Protein AF-A0A8H9AHY8-F1 (afdb_monomer)

Sequence (38 aa):
EISQMCGYPSLQYFYSVFKKAYDTTPKEYRDVNSEVML

Organism: Shigella boydii (NCBI:txid621)

Radius of gyration: 10.89 Å; Cα contacts (8 Å, |Δi|>4): 21; chains: 1; bounding box: 21×22×22 Å

Secondary structure (DSSP, 8-state):
-HHHHTT-S-HHHHHHHHHHHHSS-HHHHHHHHHGGG-

Structure (mmCIF, N/CA/C/O backbone):
data_AF-A0A8H9AHY8-F1
#
_entry.id   AF-A0A8H9AHY8-F1
#
loop_
_atom_site.group_PDB
_atom_site.id
_atom_site.type_symbol
_atom_site.label_atom_id
_atom_site.label_alt_id
_atom_site.label_comp_id
_atom_site.label_asym_id
_atom_site.label_entity_id
_atom_site.label_seq_id
_atom_site.pdbx_PDB_ins_code
_atom_site.Cartn_x
_atom_site.Cartn_y
_atom_site.Cartn_z
_atom_site.occupancy
_atom_site.B_iso_or_equiv
_atom_site.auth_seq_id
_atom_site.auth_comp_id
_atom_site.auth_asym_id
_atom_site.auth_atom_id
_atom_site.pdbx_PDB_model_num
ATOM 1 N N . GLU A 1 1 ? 8.759 -7.423 -1.661 1.00 83.69 1 GLU A N 1
ATOM 2 C CA . GLU A 1 1 ? 9.167 -7.110 -3.049 1.00 83.69 1 GLU A CA 1
ATOM 3 C C . GLU A 1 1 ? 8.255 -6.080 -3.714 1.00 83.69 1 GLU A C 1
ATOM 5 O O . GLU A 1 1 ? 8.723 -4.967 -3.882 1.00 83.69 1 GLU A O 1
ATOM 10 N N . ILE A 1 2 ? 6.965 -6.352 -3.976 1.00 88.94 2 ILE A N 1
ATOM 11 C CA . ILE A 1 2 ? 6.055 -5.394 -4.662 1.00 88.94 2 ILE A CA 1
ATOM 12 C C . ILE A 1 2 ? 5.964 -4.030 -3.960 1.00 88.94 2 ILE A C 1
ATOM 14 O O . ILE A 1 2 ? 6.099 -2.998 -4.605 1.00 88.94 2 ILE A O 1
ATOM 18 N N . SER A 1 3 ? 5.788 -4.007 -2.633 1.00 91.75 3 SER A N 1
ATOM 19 C CA . SER A 1 3 ? 5.678 -2.744 -1.888 1.00 91.75 3 SER A CA 1
ATOM 20 C C . SER A 1 3 ? 6.905 -1.845 -2.087 1.00 91.75 3 SER A C 1
ATOM 22 O O . SER A 1 3 ? 6.758 -0.647 -2.288 1.00 91.75 3 SER A O 1
ATOM 24 N N . GLN A 1 4 ? 8.105 -2.432 -2.087 1.00 93.06 4 GLN A N 1
ATOM 25 C CA . GLN A 1 4 ? 9.366 -1.714 -2.289 1.00 93.06 4 GLN A CA 1
ATOM 26 C C . GLN A 1 4 ? 9.537 -1.285 -3.753 1.00 93.06 4 GLN A C 1
ATOM 28 O O . GLN A 1 4 ? 9.949 -0.161 -4.010 1.00 93.06 4 GLN A O 1
ATOM 33 N N . MET A 1 5 ? 9.147 -2.133 -4.714 1.00 94.50 5 MET A N 1
ATOM 34 C CA . MET A 1 5 ? 9.158 -1.793 -6.146 1.00 94.50 5 MET A CA 1
ATOM 35 C C . MET A 1 5 ? 8.238 -0.608 -6.472 1.00 94.50 5 MET A C 1
ATOM 37 O O . MET A 1 5 ? 8.571 0.211 -7.320 1.00 94.50 5 MET A O 1
ATOM 41 N N . CYS A 1 6 ? 7.106 -0.482 -5.774 1.00 92.94 6 CYS A N 1
ATOM 42 C CA . CYS A 1 6 ? 6.198 0.662 -5.893 1.00 92.94 6 CYS A CA 1
ATOM 43 C C . CYS A 1 6 ? 6.651 1.899 -5.089 1.00 92.94 6 CYS A C 1
ATOM 45 O O . CYS A 1 6 ? 5.936 2.897 -5.069 1.00 92.94 6 CYS A O 1
ATOM 47 N N . GLY A 1 7 ? 7.802 1.844 -4.408 1.00 94.62 7 GLY A N 1
ATOM 48 C CA . GLY A 1 7 ? 8.353 2.965 -3.641 1.00 94.62 7 GLY A CA 1
ATOM 49 C C . GLY A 1 7 ? 7.765 3.146 -2.239 1.00 94.62 7 GLY A C 1
ATOM 50 O O . GLY A 1 7 ? 7.963 4.195 -1.627 1.00 94.62 7 GLY A O 1
ATOM 51 N N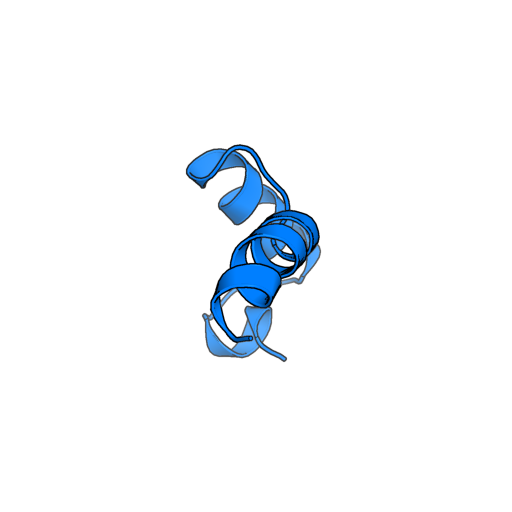 . TYR A 1 8 ? 7.048 2.155 -1.700 1.00 95.81 8 TYR A N 1
ATOM 52 C CA . TYR A 1 8 ? 6.524 2.241 -0.339 1.00 95.81 8 TYR A CA 1
ATOM 53 C C . TYR A 1 8 ? 7.590 1.877 0.703 1.00 95.81 8 TYR A C 1
ATOM 55 O O . TYR A 1 8 ? 8.247 0.843 0.577 1.00 95.81 8 TYR A O 1
ATOM 63 N N . PRO A 1 9 ? 7.700 2.656 1.796 1.00 95.06 9 PRO A N 1
ATOM 64 C CA . PRO A 1 9 ? 8.755 2.494 2.797 1.00 95.06 9 PRO A CA 1
ATOM 65 C C . PRO A 1 9 ? 8.624 1.207 3.622 1.00 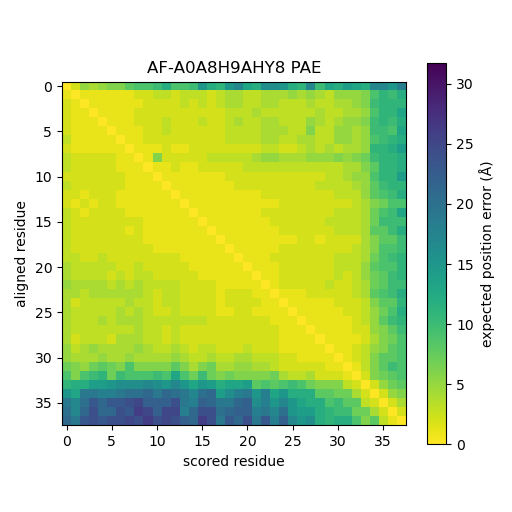95.06 9 PRO A C 1
ATOM 67 O O . PRO A 1 9 ? 9.599 0.740 4.204 1.00 95.06 9 PRO A O 1
ATOM 70 N N . SER A 1 10 ? 7.431 0.608 3.689 1.00 95.38 10 SER A N 1
ATOM 71 C CA . SER A 1 10 ? 7.189 -0.655 4.391 1.00 95.38 10 SER A CA 1
ATOM 72 C C . SER A 1 10 ? 5.979 -1.398 3.826 1.00 95.38 10 SER A C 1
ATOM 74 O O . SER A 1 10 ? 5.126 -0.818 3.148 1.00 95.38 10 SER A O 1
ATOM 76 N N . LEU A 1 11 ? 5.886 -2.696 4.133 1.00 92.88 11 LEU A N 1
ATOM 77 C CA . LEU A 1 11 ? 4.731 -3.518 3.765 1.00 92.88 11 LEU A CA 1
ATOM 78 C C . LEU A 1 11 ? 3.457 -3.033 4.472 1.00 92.88 11 LEU A C 1
ATOM 80 O O . LEU A 1 11 ? 2.399 -2.953 3.856 1.00 92.88 11 LEU A O 1
ATOM 84 N N . GLN A 1 12 ? 3.568 -2.660 5.746 1.00 93.94 12 GLN A N 1
ATOM 85 C CA . GLN A 1 12 ? 2.456 -2.141 6.537 1.00 93.94 12 GLN A CA 1
ATOM 86 C C . GLN A 1 12 ? 1.907 -0.841 5.941 1.00 93.94 12 GLN A C 1
ATOM 88 O O . GLN A 1 12 ? 0.694 -0.702 5.807 1.00 93.94 12 GLN A O 1
ATOM 93 N N . TYR A 1 13 ? 2.779 0.090 5.533 1.00 95.12 13 TYR A N 1
ATOM 94 C CA . TYR A 1 13 ? 2.335 1.332 4.899 1.00 95.12 13 TYR A CA 1
ATOM 95 C C . TYR A 1 13 ? 1.630 1.062 3.565 1.00 95.12 13 TYR A C 1
ATOM 97 O O . TYR A 1 13 ? 0.558 1.611 3.318 1.00 95.12 13 TYR A O 1
ATOM 105 N N . PHE A 1 14 ? 2.180 0.158 2.749 1.00 94.94 14 PHE A N 1
ATOM 106 C CA . PHE A 1 14 ? 1.536 -0.287 1.514 1.00 94.94 14 PHE A CA 1
ATOM 107 C C . PHE A 1 14 ? 0.125 -0.840 1.765 1.00 94.94 14 PHE A C 1
ATOM 109 O O . PHE A 1 14 ? -0.818 -0.408 1.107 1.00 94.94 14 PHE A O 1
ATOM 116 N N . TYR A 1 15 ? -0.047 -1.729 2.750 1.00 93.62 15 TYR A N 1
ATOM 117 C CA . TYR A 1 15 ? -1.360 -2.286 3.099 1.00 93.62 15 TYR A CA 1
ATOM 118 C C . TYR A 1 15 ? -2.341 -1.207 3.572 1.00 93.62 15 TYR A C 1
ATOM 120 O O . TYR A 1 15 ? -3.500 -1.224 3.162 1.00 93.62 15 TYR A O 1
ATOM 128 N N . SER A 1 16 ? -1.889 -0.251 4.387 1.00 94.75 16 SER A N 1
ATOM 129 C CA . SER A 1 16 ? -2.726 0.855 4.864 1.00 94.75 16 SER A CA 1
ATOM 130 C C . SER A 1 16 ? -3.204 1.761 3.727 1.00 94.75 16 SER A C 1
ATOM 132 O O . SER A 1 16 ? -4.385 2.101 3.669 1.00 94.75 16 SER A O 1
ATOM 134 N N . VAL A 1 17 ? -2.309 2.136 2.805 1.00 95.75 17 VAL A N 1
ATOM 135 C CA . VAL A 1 17 ? -2.662 2.959 1.636 1.00 95.75 17 VAL A CA 1
ATOM 136 C C . VAL A 1 17 ? -3.595 2.197 0.699 1.00 95.75 17 VAL A C 1
ATOM 138 O O . VAL A 1 17 ? -4.616 2.742 0.286 1.00 95.75 17 VAL A O 1
ATOM 141 N N . PHE A 1 18 ? -3.283 0.933 0.405 1.00 95.12 18 PHE A N 1
ATOM 142 C CA . PHE A 1 18 ? -4.094 0.100 -0.477 1.00 95.12 18 PHE A CA 1
ATOM 143 C C . PHE A 1 18 ? -5.507 -0.087 0.082 1.00 95.12 18 PHE A C 1
ATOM 145 O O . PHE A 1 18 ? -6.47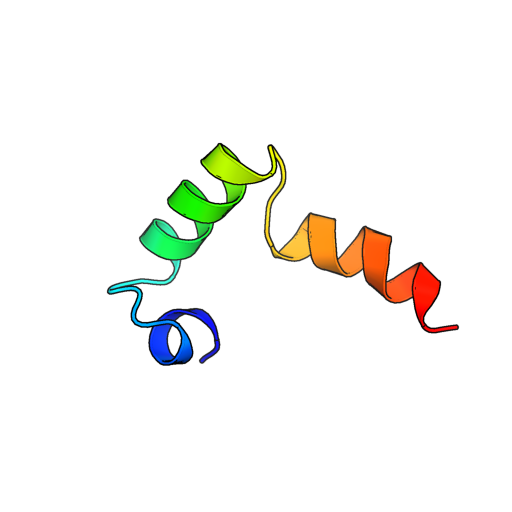9 0.166 -0.623 1.00 95.12 18 PHE A O 1
ATOM 152 N N . LYS A 1 19 ? -5.632 -0.430 1.371 1.00 94.31 19 LYS A N 1
ATOM 153 C CA . LYS A 1 19 ? -6.938 -0.587 2.019 1.00 94.31 19 LYS A CA 1
ATOM 154 C C . LYS A 1 19 ? -7.733 0.714 2.028 1.00 94.31 19 LYS A C 1
ATOM 156 O O . LYS A 1 19 ? -8.929 0.684 1.793 1.00 94.31 19 LYS A O 1
ATOM 161 N N . LYS A 1 20 ? -7.090 1.866 2.227 1.00 95.38 20 LYS A N 1
ATOM 162 C CA . LYS A 1 20 ? -7.782 3.161 2.142 1.00 95.38 20 LYS A CA 1
ATOM 163 C C . LYS A 1 20 ? -8.307 3.461 0.730 1.00 95.38 20 LYS A C 1
ATOM 165 O O . LYS A 1 20 ? -9.335 4.114 0.602 1.00 95.38 20 LYS A O 1
ATOM 170 N N . ALA A 1 21 ? -7.590 3.036 -0.309 1.00 95.06 21 ALA A N 1
ATOM 171 C CA . ALA A 1 21 ? -7.944 3.314 -1.699 1.00 95.06 21 ALA A CA 1
ATOM 172 C C . ALA A 1 21 ? -8.979 2.332 -2.275 1.00 95.06 21 ALA A C 1
ATOM 174 O O . ALA A 1 21 ? -9.824 2.745 -3.063 1.00 95.06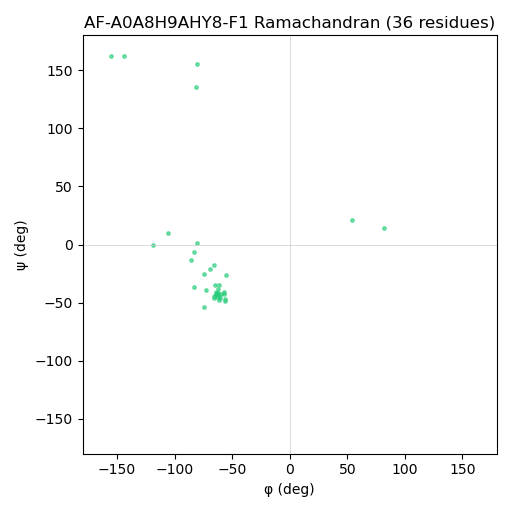 21 ALA A O 1
ATOM 175 N N . TYR A 1 22 ? -8.909 1.056 -1.889 1.00 92.44 22 TYR A N 1
ATOM 176 C CA . TYR A 1 22 ? -9.693 -0.030 -2.490 1.00 92.44 22 TYR A CA 1
ATOM 177 C C . TYR A 1 22 ? -10.642 -0.735 -1.507 1.00 92.44 22 TYR A C 1
ATOM 179 O O . TYR A 1 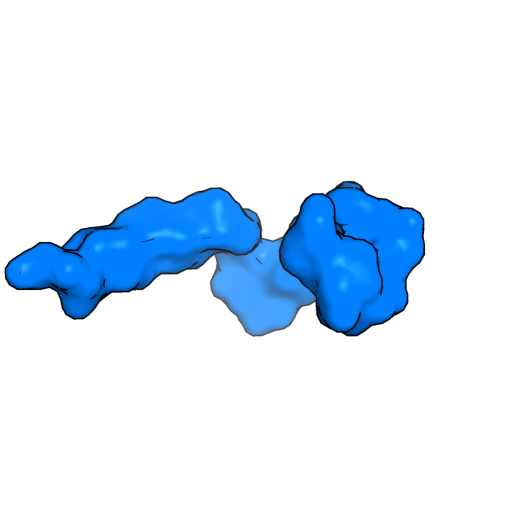22 ? -11.319 -1.678 -1.897 1.00 92.44 22 TYR A O 1
ATOM 187 N N . ASP A 1 23 ? -10.665 -0.317 -0.238 1.00 94.94 23 ASP A N 1
ATOM 188 C CA 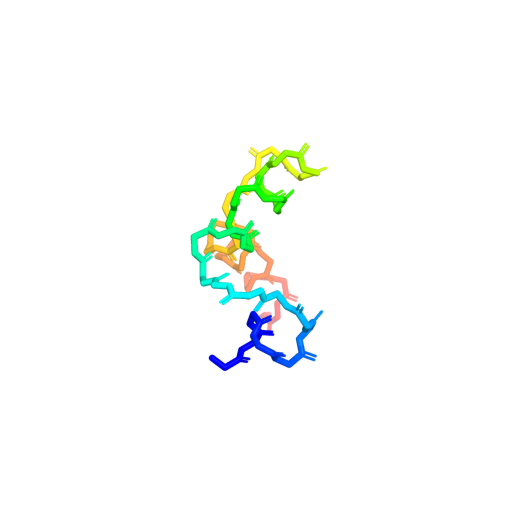. ASP A 1 23 ? -11.453 -0.898 0.867 1.00 94.94 23 ASP A CA 1
ATOM 189 C C . ASP A 1 23 ? -11.258 -2.412 1.084 1.00 94.94 23 ASP A C 1
ATOM 191 O O . ASP A 1 23 ? -12.049 -3.105 1.714 1.00 94.94 23 ASP A O 1
ATOM 195 N N . THR A 1 24 ? -10.143 -2.942 0.587 1.00 92.94 24 THR A N 1
ATOM 196 C CA . THR A 1 24 ? -9.765 -4.352 0.685 1.00 92.94 24 THR A CA 1
ATOM 197 C C . THR A 1 24 ? -8.255 -4.474 0.8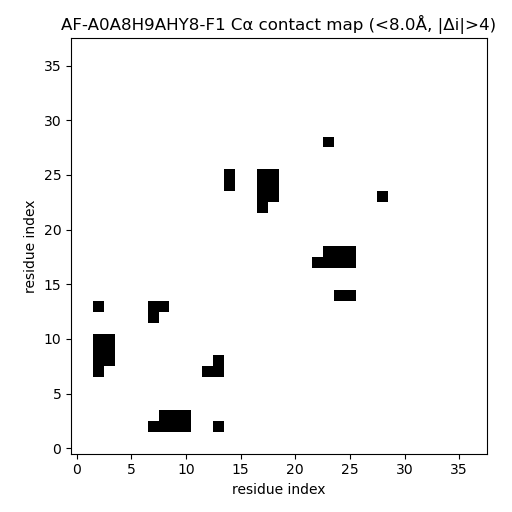57 1.00 92.94 24 THR A C 1
ATOM 199 O O . THR A 1 24 ? -7.506 -3.525 0.607 1.00 92.94 24 THR A O 1
ATOM 202 N N . THR A 1 25 ? -7.764 -5.617 1.324 1.00 90.25 25 THR A N 1
ATOM 203 C CA . THR A 1 25 ? -6.321 -5.864 1.391 1.00 90.25 25 THR A CA 1
ATOM 204 C C . THR A 1 25 ? -5.764 -6.294 0.027 1.00 90.25 25 THR A C 1
ATOM 206 O O . THR A 1 25 ? -6.474 -6.903 -0.772 1.00 90.25 25 THR A O 1
ATOM 209 N N . PRO A 1 26 ? -4.460 -6.082 -0.245 1.00 87.81 26 PRO A N 1
ATOM 210 C CA . PRO A 1 26 ? -3.822 -6.593 -1.462 1.00 87.81 26 PRO A CA 1
ATOM 211 C C . PRO A 1 26 ? -3.959 -8.112 -1.657 1.00 87.81 26 PRO A C 1
ATOM 213 O O . PRO A 1 26 ? -3.888 -8.591 -2.786 1.00 87.81 26 PRO A O 1
ATOM 216 N N . LYS A 1 27 ? -4.111 -8.873 -0.561 1.00 87.12 27 LYS A N 1
ATOM 217 C CA . LYS A 1 27 ? -4.310 -10.325 -0.598 1.00 87.12 27 LYS A CA 1
ATOM 218 C C . LYS A 1 27 ? -5.726 -10.664 -1.061 1.00 87.12 27 LYS A C 1
ATOM 220 O O . LYS A 1 27 ? -5.865 -11.366 -2.045 1.00 87.12 27 LYS A O 1
ATOM 225 N N . GLU A 1 28 ? -6.744 -10.113 -0.406 1.00 90.50 28 GLU A N 1
ATOM 226 C CA . GLU A 1 28 ? -8.151 -10.320 -0.781 1.00 90.50 28 GLU A CA 1
ATOM 227 C C . GLU A 1 28 ? -8.423 -9.848 -2.214 1.00 90.50 28 GLU A C 1
ATOM 229 O O . GLU A 1 28 ? -9.040 -10.568 -2.992 1.00 90.50 28 GLU A O 1
ATOM 234 N N . TYR A 1 29 ? -7.882 -8.685 -2.602 1.00 90.25 29 TYR A N 1
ATOM 235 C CA . TYR A 1 29 ? -7.953 -8.210 -3.983 1.00 90.25 29 TYR A CA 1
ATOM 236 C C . TYR A 1 29 ? -7.343 -9.221 -4.958 1.00 90.25 29 TYR A C 1
ATOM 238 O O . TYR A 1 29 ? -7.910 -9.478 -6.016 1.00 90.25 29 TYR A O 1
ATOM 246 N N . ARG A 1 30 ? -6.196 -9.818 -4.613 1.00 88.19 30 ARG A N 1
ATOM 247 C CA . ARG A 1 30 ? -5.577 -10.855 -5.440 1.00 88.19 30 ARG A CA 1
ATOM 248 C C . ARG A 1 30 ? -6.432 -12.108 -5.490 1.00 88.19 30 ARG A C 1
ATOM 250 O O . ARG A 1 30 ? -6.586 -12.630 -6.580 1.00 88.19 30 ARG A O 1
ATOM 257 N N . ASP A 1 31 ? -6.973 -12.573 -4.374 1.00 89.50 31 ASP A N 1
ATOM 258 C CA . ASP A 1 31 ? -7.772 -13.799 -4.326 1.00 89.50 31 ASP A CA 1
ATOM 259 C C . ASP A 1 31 ? -9.016 -13.661 -5.228 1.00 89.50 31 ASP A C 1
ATOM 261 O O . ASP A 1 31 ? -9.228 -14.504 -6.095 1.00 89.50 31 ASP A O 1
ATOM 265 N N . VAL A 1 32 ? -9.730 -12.529 -5.150 1.00 86.31 32 VAL A N 1
ATOM 266 C CA . VAL A 1 32 ? -10.889 -12.217 -6.015 1.00 86.31 32 VAL A CA 1
ATOM 267 C C . VAL A 1 32 ? -10.504 -12.098 -7.494 1.00 86.31 32 VAL A C 1
ATOM 269 O O . VAL A 1 32 ? -11.217 -12.578 -8.369 1.00 86.31 32 VAL A O 1
ATOM 272 N N . ASN A 1 33 ? -9.380 -11.444 -7.804 1.00 78.62 33 ASN A N 1
ATOM 273 C CA . ASN A 1 33 ? -8.967 -11.221 -9.195 1.00 78.62 33 ASN A CA 1
ATOM 274 C C . ASN A 1 33 ? -8.170 -12.395 -9.791 1.00 78.62 33 ASN A C 1
ATOM 276 O O . ASN A 1 33 ? -7.997 -12.455 -11.005 1.00 78.62 33 ASN A O 1
ATOM 280 N N . SER A 1 34 ? -7.691 -13.337 -8.976 1.00 66.75 34 SER A N 1
ATOM 281 C CA . SER A 1 34 ? -6.994 -14.539 -9.456 1.00 66.75 34 SER A CA 1
ATOM 282 C C . SER A 1 34 ? -7.970 -15.545 -10.059 1.00 66.75 34 SER A C 1
ATOM 284 O O . SER A 1 34 ? -7.584 -16.279 -10.963 1.00 66.75 34 SER A O 1
ATOM 286 N N . GLU A 1 35 ? -9.242 -15.523 -9.647 1.00 55.03 35 GLU A N 1
ATOM 287 C CA . GLU A 1 35 ? -10.318 -16.271 -10.313 1.00 55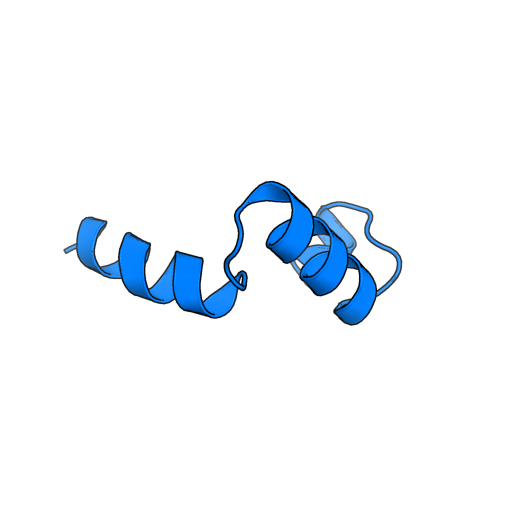.03 35 GLU A CA 1
ATOM 288 C C . GLU A 1 35 ? -10.607 -15.753 -11.735 1.00 55.03 35 GLU A C 1
ATOM 290 O O . GLU A 1 35 ? -11.164 -16.483 -12.543 1.00 55.03 35 GLU A O 1
ATOM 295 N N . VAL A 1 36 ? -10.177 -14.532 -12.085 1.00 53.19 36 VAL A N 1
ATOM 296 C CA . VAL A 1 36 ? -10.348 -13.946 -13.433 1.00 53.19 36 VAL A CA 1
ATOM 297 C C . VAL A 1 36 ? -9.244 -14.401 -14.411 1.00 53.19 36 VAL A C 1
ATOM 299 O O . VAL A 1 36 ? -9.305 -14.098 -15.600 1.00 53.19 36 VAL A O 1
ATOM 302 N N . MET A 1 37 ? -8.228 -15.134 -13.937 1.00 50.62 37 MET A N 1
ATOM 303 C CA . MET A 1 37 ? -7.129 -15.672 -14.760 1.00 50.62 37 MET A CA 1
ATOM 304 C C . MET A 1 37 ? -7.206 -17.194 -15.016 1.00 50.62 37 MET A C 1
ATOM 306 O O . MET A 1 37 ? -6.249 -17.751 -15.560 1.00 50.62 37 MET A O 1
ATOM 310 N N . LEU A 1 38 ? -8.320 -17.852 -14.668 1.00 44.94 38 LEU A N 1
ATOM 311 C CA . LEU A 1 38 ? -8.684 -19.206 -15.127 1.00 44.94 38 LEU A CA 1
ATOM 312 C C . LEU A 1 38 ? -9.802 -19.130 -16.172 1.00 44.94 38 LEU A C 1
ATOM 314 O O . LEU A 1 38 ? -9.756 -19.953 -17.114 1.00 44.94 38 LEU A O 1
#

pLDDT: mean 87.0, std 13.56, range [44.94, 95.81]

Mean predicted aligned error: 4.94 Å

Foldseek 3Di:
DVCVVVPHPDPVRVQVVCCVVPVDGPVVVCVVCVVVVD

InterPro domains:
  IPR009057 Homedomain-like superfamily [SSF46689] (1-31)
  IPR018060 AraC-like, DNA binding HTH domain [PF00165] (1-30)
  IPR018060 AraC-like, DNA binding HTH domain [PS01124] (1-32)

Solvent-accessible surface area (backbone atoms only — not comparable to full-atom val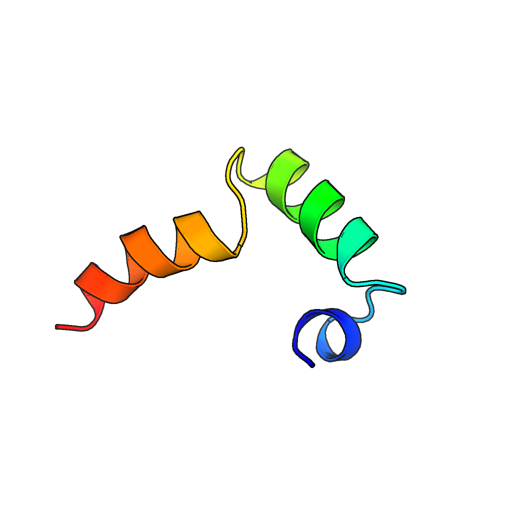ues): 2339 Å² total; per-residue (Å²): 108,70,39,55,74,74,69,34,97,36,65,68,57,40,44,52,55,43,26,73,77,67,77,39,46,75,62,58,52,44,59,67,54,52,67,75,75,115